Protein AF-A0A7J5ZTC1-F1 (afdb_monomer_lite)

Organism: Ameiurus melas (NCBI:txid219545)

Secondary structure (DSSP, 8-state):
--------PPPPPPPPPPTTEEEEE---SSS--EEEEPPTTEE--S--SSPEEPP-TTTTT-EEEE--BTTB--EEEPPPPTHHHHHHHHHHHHHHHHHHHHHHHHHHHHHHHHHTT--

Radius of gyration: 36.57 Å; chains: 1; bounding box: 102×15×100 Å

InterPro domains:
  IPR001368 TNFR/NGFR cysteine-rich region [PF00020] (38-76)
  IPR001368 TNFR/NGFR cysteine-rich region [SM00208] (38-76)

Sequence (119 aa):
METHGESCRKAREHSTCLRGQYIDKTGTTLMDTVCKDCSEETYSNGSFMLCKPHTNCESLGQITVTQGTPSSDAVCTHKPSHQGLIIGILLPLILLIVILSVLLWKLKKALTCCRNHSY

Foldseek 3Di:
DDPPPPPDDDQDDADFFAKQWAFCDPADSVGHTDIDGDDQQFTDRRYHNDTHGADDQVVVVWDFPAPAGNRGHTDTDHDPDCVVVCCVPVVVVVVVVVVVVVVVVVVVVVVVVVVVVPD

pLDDT: mean 88.35, std 14.12, range [37.84, 98.56]

Structure (mmCIF, N/CA/C/O backbone):
data_AF-A0A7J5ZTC1-F1
#
_entry.id   AF-A0A7J5ZTC1-F1
#
loop_
_atom_site.group_PDB
_atom_site.id
_atom_site.type_symbol
_atom_site.label_atom_id
_atom_site.label_alt_id
_atom_site.label_comp_id
_atom_site.label_asym_id
_atom_site.label_entity_id
_atom_site.label_seq_id
_atom_site.pdbx_PDB_ins_code
_atom_site.Cartn_x
_atom_site.Cartn_y
_atom_site.Cartn_z
_atom_site.occupancy
_atom_site.B_iso_or_equiv
_atom_site.auth_seq_id
_atom_site.auth_comp_id
_atom_site.auth_asym_id
_atom_site.auth_atom_id
_atom_site.pdbx_PDB_model_num
ATOM 1 N N . MET A 1 1 ? 52.746 -7.552 -36.420 1.00 37.84 1 MET A N 1
ATOM 2 C CA . MET A 1 1 ? 52.541 -7.563 -34.959 1.00 37.84 1 MET A CA 1
ATOM 3 C C . MET A 1 1 ? 51.530 -6.471 -34.686 1.00 37.84 1 MET A C 1
ATOM 5 O O . MET A 1 1 ? 51.888 -5.303 -34.726 1.00 37.84 1 MET A O 1
ATOM 9 N N . GLU A 1 2 ? 50.252 -6.838 -34.626 1.00 51.41 2 GLU A N 1
ATOM 10 C CA . GLU A 1 2 ? 49.172 -5.860 -34.499 1.00 51.41 2 GLU A CA 1
ATOM 11 C C . GLU A 1 2 ? 49.119 -5.377 -33.054 1.00 51.41 2 GLU A C 1
ATOM 13 O O . GLU A 1 2 ? 48.892 -6.157 -32.130 1.00 51.41 2 GLU A O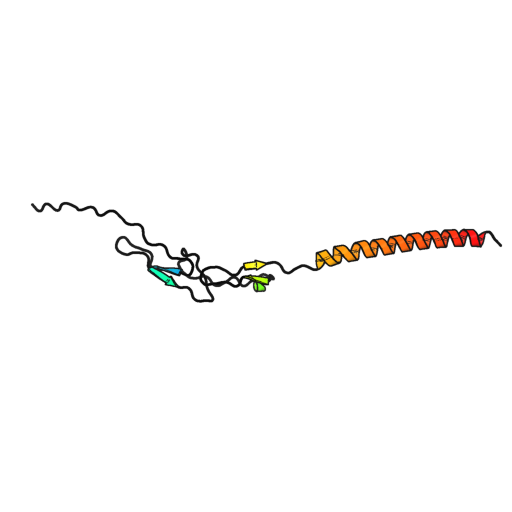 1
ATOM 18 N N . THR A 1 3 ? 49.388 -4.093 -32.845 1.00 58.66 3 THR A N 1
ATOM 19 C CA . THR A 1 3 ? 49.189 -3.435 -31.558 1.00 58.66 3 THR A CA 1
ATOM 20 C C . THR A 1 3 ? 47.695 -3.209 -31.367 1.00 58.66 3 THR A C 1
ATOM 22 O O . THR A 1 3 ? 47.182 -2.123 -31.634 1.00 58.66 3 THR A O 1
ATOM 25 N N . HIS A 1 4 ? 46.978 -4.240 -30.926 1.00 57.59 4 HIS A N 1
ATOM 26 C CA . HIS A 1 4 ? 45.648 -4.062 -30.359 1.00 57.59 4 HIS A CA 1
ATOM 27 C C . HIS A 1 4 ? 45.826 -3.436 -28.974 1.00 57.59 4 HIS A C 1
ATOM 29 O O . HIS A 1 4 ? 45.973 -4.117 -27.963 1.00 57.59 4 HIS A O 1
ATOM 35 N N . GLY A 1 5 ? 45.901 -2.105 -28.948 1.00 59.25 5 GLY A N 1
ATOM 36 C CA . GLY A 1 5 ? 45.728 -1.341 -27.723 1.00 59.25 5 GLY A CA 1
ATOM 37 C C . GLY A 1 5 ? 44.311 -1.586 -27.227 1.00 59.25 5 GLY A C 1
ATOM 38 O O . GLY A 1 5 ? 43.359 -1.033 -27.775 1.00 59.25 5 GLY A O 1
ATOM 39 N N . GLU A 1 6 ? 44.172 -2.460 -26.236 1.00 67.25 6 GLU A N 1
ATOM 40 C CA . GLU A 1 6 ? 42.904 -2.757 -25.585 1.00 67.25 6 GLU A CA 1
ATOM 41 C C . GLU A 1 6 ? 42.368 -1.471 -24.946 1.00 67.25 6 GLU A C 1
ATOM 43 O O . GLU A 1 6 ? 42.772 -1.049 -23.863 1.00 67.25 6 GLU A O 1
ATOM 48 N N . SER A 1 7 ? 41.472 -0.792 -25.661 1.00 72.38 7 SER A N 1
ATOM 49 C CA . SER A 1 7 ? 40.738 0.346 -25.128 1.00 72.38 7 SER A CA 1
ATOM 50 C C . SER A 1 7 ? 39.706 -0.186 -24.134 1.00 72.38 7 SER A C 1
ATOM 52 O O . SER A 1 7 ? 38.587 -0.550 -24.498 1.00 72.38 7 SER A O 1
ATOM 54 N N . CYS A 1 8 ? 40.098 -0.286 -22.864 1.00 77.88 8 CYS A N 1
ATOM 55 C CA . CYS A 1 8 ? 39.192 -0.654 -21.782 1.00 77.88 8 CYS A CA 1
ATOM 56 C C . CYS A 1 8 ? 38.105 0.415 -21.627 1.00 77.88 8 CYS A C 1
ATOM 58 O O . CYS A 1 8 ? 38.367 1.552 -21.226 1.00 77.88 8 CYS A O 1
ATOM 60 N N . ARG A 1 9 ? 36.857 0.045 -21.926 1.00 78.75 9 ARG A N 1
ATOM 61 C CA . ARG A 1 9 ? 35.693 0.912 -21.732 1.00 78.75 9 ARG A CA 1
ATOM 62 C C . ARG A 1 9 ? 35.170 0.747 -20.306 1.00 78.75 9 ARG A C 1
ATOM 64 O O . ARG A 1 9 ? 34.929 -0.370 -19.856 1.00 78.75 9 ARG A O 1
ATOM 71 N N . LYS A 1 10 ? 34.984 1.859 -19.590 1.00 84.88 10 LYS A N 1
ATOM 72 C CA . LYS A 1 10 ? 34.424 1.847 -18.232 1.00 84.88 10 LYS A CA 1
ATOM 73 C C . LYS A 1 10 ? 32.988 1.313 -18.264 1.00 84.88 10 LYS A C 1
ATOM 75 O O . LYS A 1 10 ? 32.180 1.785 -19.064 1.00 84.88 10 LYS A O 1
ATOM 80 N N . ALA A 1 11 ? 32.676 0.366 -17.380 1.00 85.94 11 ALA A N 1
ATOM 81 C CA . ALA A 1 11 ? 31.313 -0.115 -17.194 1.00 85.94 11 ALA A CA 1
ATOM 82 C C . ALA A 1 11 ? 30.401 1.032 -16.727 1.00 85.94 11 ALA A C 1
ATOM 84 O O . ALA A 1 11 ? 30.781 1.826 -15.860 1.00 85.94 11 ALA A O 1
ATOM 85 N N . ARG A 1 12 ? 29.209 1.121 -17.321 1.00 89.06 12 ARG A N 1
ATOM 86 C CA . ARG A 1 12 ? 28.161 2.069 -16.936 1.00 89.06 12 ARG A CA 1
ATOM 87 C C . ARG A 1 12 ? 27.091 1.313 -16.159 1.00 89.06 12 ARG A C 1
ATOM 89 O O . ARG A 1 12 ? 26.757 0.191 -16.523 1.00 89.06 12 ARG A O 1
ATOM 96 N N . GLU A 1 13 ? 26.580 1.934 -15.106 1.00 92.94 13 GLU A N 1
ATOM 97 C CA . GLU A 1 13 ? 25.435 1.406 -14.371 1.00 92.94 13 GLU A CA 1
ATOM 98 C C . GLU A 1 13 ? 24.200 1.359 -15.274 1.00 92.94 13 GLU A C 1
ATOM 100 O O . GLU A 1 13 ? 24.009 2.238 -16.123 1.00 92.94 13 GLU A O 1
ATOM 105 N N . HIS A 1 14 ? 23.390 0.316 -15.102 1.00 94.69 14 HIS A N 1
ATOM 106 C CA . HIS A 1 14 ? 22.116 0.208 -15.796 1.00 94.69 14 HIS A CA 1
ATOM 107 C C . HIS A 1 14 ? 21.105 1.215 -15.252 1.00 94.69 14 HIS A C 1
ATOM 109 O O . HIS A 1 14 ? 21.100 1.550 -14.069 1.00 94.69 14 HIS A O 1
ATOM 115 N N . SER A 1 15 ? 20.218 1.665 -16.126 1.00 94.88 15 SER A N 1
ATOM 116 C CA . SER A 1 15 ? 19.082 2.507 -15.783 1.00 94.88 15 SER A CA 1
ATOM 117 C C . SER A 1 15 ? 18.114 1.755 -14.866 1.00 94.88 15 SER A C 1
ATOM 119 O O . SER A 1 15 ? 17.899 0.546 -14.998 1.00 94.88 15 SER A O 1
ATOM 121 N N . THR A 1 16 ? 17.515 2.488 -13.931 1.00 96.12 16 THR A N 1
ATOM 122 C CA . THR A 1 16 ? 16.480 1.993 -13.020 1.00 96.12 16 THR A CA 1
ATOM 123 C C . THR A 1 16 ? 15.099 2.385 -13.533 1.00 96.12 16 THR A C 1
ATOM 125 O O . THR A 1 16 ? 14.925 3.454 -14.121 1.00 96.12 16 THR A O 1
ATOM 128 N N . CYS A 1 17 ? 14.104 1.521 -13.322 1.00 97.94 17 CYS A N 1
ATOM 129 C CA . CYS A 1 17 ? 12.732 1.839 -13.702 1.00 97.94 17 CYS A CA 1
ATOM 130 C C . CYS A 1 17 ? 12.089 2.778 -12.680 1.00 97.94 17 CYS A C 1
ATOM 132 O O . CYS A 1 17 ? 12.396 2.745 -11.484 1.00 97.94 17 CYS A O 1
ATOM 134 N N . LEU A 1 18 ? 11.177 3.620 -13.159 1.00 98.12 18 LEU A N 1
ATOM 135 C CA . LEU A 1 18 ? 10.438 4.545 -12.309 1.00 98.12 18 LEU A CA 1
ATOM 136 C C . LEU A 1 18 ? 9.298 3.828 -11.580 1.00 98.12 18 LEU A C 1
ATOM 138 O O . LEU A 1 18 ? 8.869 2.735 -11.951 1.00 98.12 18 LEU A O 1
ATOM 142 N N . ARG A 1 19 ? 8.746 4.473 -10.548 1.00 98.19 19 ARG A N 1
ATOM 143 C CA . ARG A 1 19 ? 7.441 4.054 -10.023 1.00 98.19 19 ARG A CA 1
ATOM 144 C C . ARG A 1 19 ? 6.404 4.146 -11.139 1.00 98.19 19 ARG A C 1
ATOM 146 O O . ARG A 1 19 ? 6.440 5.092 -11.919 1.00 98.19 19 ARG A O 1
ATOM 153 N N . GLY A 1 20 ? 5.493 3.184 -11.207 1.00 98.12 20 GLY A N 1
ATOM 154 C CA . GLY A 1 20 ? 4.631 3.035 -12.381 1.00 98.12 20 GLY A CA 1
ATOM 155 C C . GLY A 1 20 ? 5.189 2.083 -13.423 1.00 98.12 20 GLY A C 1
ATOM 156 O O . GLY A 1 20 ? 4.438 1.681 -14.301 1.00 98.12 20 GLY A O 1
ATOM 157 N N . GLN A 1 21 ? 6.462 1.686 -13.317 1.00 98.56 21 GL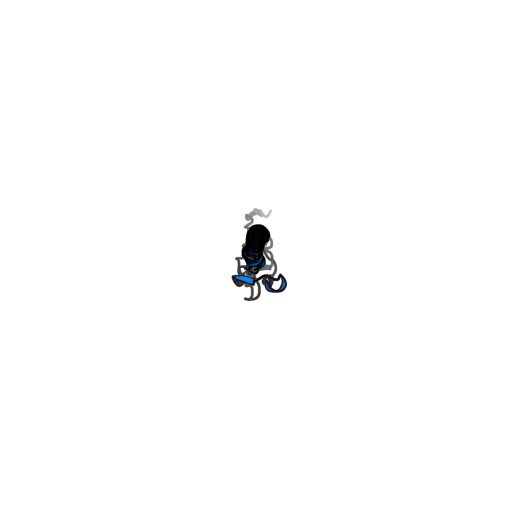N A N 1
ATOM 158 C CA . GLN A 1 21 ? 7.117 0.820 -14.288 1.00 98.56 21 GLN A CA 1
ATOM 159 C C . GLN A 1 21 ? 7.664 -0.456 -13.662 1.00 98.56 21 GLN A C 1
ATOM 161 O O . GLN A 1 21 ? 8.095 -0.481 -12.506 1.00 98.56 21 GLN A O 1
ATOM 166 N N . TYR A 1 22 ? 7.684 -1.523 -14.448 1.00 98.19 22 TYR A N 1
ATOM 167 C CA . TYR A 1 22 ? 8.341 -2.780 -14.118 1.00 98.19 22 TYR A CA 1
ATOM 168 C C . TYR A 1 22 ? 9.490 -3.060 -15.089 1.00 98.19 22 TYR A C 1
ATOM 170 O O . TYR A 1 22 ? 9.535 -2.537 -16.205 1.00 98.19 22 TYR A O 1
ATOM 178 N N . ILE A 1 23 ? 10.425 -3.892 -14.643 1.00 98.25 23 ILE A N 1
ATOM 179 C CA . ILE A 1 23 ? 11.575 -4.344 -15.420 1.00 98.25 23 ILE A CA 1
ATOM 180 C C . ILE A 1 23 ? 11.097 -5.439 -16.378 1.00 98.25 23 ILE A C 1
ATOM 182 O O . ILE A 1 23 ? 10.850 -6.567 -15.961 1.00 98.25 23 ILE A O 1
ATOM 186 N N . ASP A 1 24 ? 10.977 -5.107 -17.662 1.00 97.56 24 ASP A N 1
ATOM 187 C CA . ASP A 1 24 ? 10.632 -6.063 -18.724 1.00 97.56 24 ASP A CA 1
ATOM 188 C C . ASP A 1 24 ? 11.849 -6.898 -19.130 1.00 97.56 24 ASP A C 1
ATOM 190 O O . ASP A 1 24 ? 11.744 -8.095 -19.395 1.00 97.56 24 ASP A O 1
ATOM 194 N N . LYS A 1 25 ? 13.028 -6.262 -19.169 1.00 96.75 25 LYS A N 1
ATOM 195 C CA . LYS A 1 25 ? 14.307 -6.930 -19.429 1.00 96.75 25 LYS A CA 1
ATOM 196 C C . LYS A 1 25 ? 15.392 -6.345 -18.545 1.00 96.75 25 LYS A C 1
ATOM 198 O O . LYS A 1 25 ? 15.593 -5.133 -18.522 1.00 96.75 25 LYS A O 1
ATOM 203 N N . THR A 1 26 ? 16.121 -7.213 -17.857 1.00 95.75 26 THR A N 1
ATOM 204 C CA . THR A 1 26 ? 17.306 -6.824 -17.089 1.00 95.75 26 THR A CA 1
ATOM 205 C C . THR A 1 26 ? 18.431 -6.399 -18.031 1.00 95.75 26 THR A C 1
ATOM 207 O O . THR A 1 26 ? 18.635 -7.023 -19.076 1.00 95.75 26 THR A O 1
ATOM 210 N N . GLY A 1 27 ? 19.169 -5.351 -17.659 1.00 93.31 27 GLY A N 1
ATOM 211 C CA . GLY A 1 27 ? 20.363 -4.941 -18.387 1.00 93.31 27 GLY A CA 1
ATOM 212 C C . GLY A 1 27 ? 21.421 -6.050 -18.449 1.00 93.31 27 GLY A C 1
ATOM 213 O O . GLY A 1 27 ? 21.548 -6.891 -17.558 1.00 93.31 27 GLY A O 1
ATOM 214 N N . THR A 1 28 ? 22.204 -6.049 -19.521 1.00 92.56 28 THR A N 1
ATOM 215 C CA . THR A 1 28 ? 23.335 -6.960 -19.754 1.00 92.56 28 THR A CA 1
ATOM 216 C C . THR A 1 28 ? 24.625 -6.154 -19.911 1.00 92.56 28 THR A C 1
ATOM 218 O O . THR A 1 28 ? 24.620 -4.928 -19.846 1.00 92.56 28 THR A O 1
ATOM 221 N N . THR A 1 29 ? 25.758 -6.806 -20.168 1.00 90.69 29 THR A N 1
ATOM 222 C CA . THR A 1 29 ? 27.019 -6.098 -20.460 1.00 90.69 29 THR A CA 1
ATOM 223 C C . THR A 1 29 ? 26.940 -5.194 -21.698 1.00 90.69 29 THR A C 1
ATOM 225 O O . THR A 1 29 ? 27.755 -4.285 -21.836 1.00 90.69 29 THR A O 1
ATOM 228 N N . LEU A 1 30 ? 25.969 -5.435 -22.590 1.00 90.19 30 LEU A N 1
ATOM 229 C CA . LEU A 1 30 ? 25.815 -4.738 -23.871 1.00 90.19 30 LEU A CA 1
ATOM 230 C C . LEU A 1 30 ? 24.544 -3.884 -23.962 1.00 90.19 30 LEU A C 1
ATOM 232 O O . LEU A 1 30 ? 24.491 -2.973 -24.786 1.00 90.19 30 LEU A O 1
ATOM 236 N N . MET A 1 31 ? 23.520 -4.177 -23.159 1.00 92.88 31 MET A N 1
ATOM 237 C CA . MET A 1 31 ? 22.218 -3.508 -23.227 1.00 92.88 31 MET A CA 1
ATOM 238 C C . MET A 1 31 ? 21.797 -2.978 -21.867 1.00 92.88 31 MET A C 1
ATOM 240 O O . MET A 1 31 ? 22.082 -3.595 -20.845 1.00 92.88 31 MET A O 1
ATOM 244 N N . ASP A 1 32 ? 21.089 -1.856 -21.869 1.00 95.69 32 ASP A N 1
ATOM 245 C CA . ASP A 1 32 ? 20.519 -1.296 -20.652 1.00 95.69 32 ASP A CA 1
ATOM 246 C C . ASP A 1 32 ? 19.218 -2.015 -20.245 1.00 95.69 32 ASP A C 1
ATOM 248 O O . ASP A 1 32 ? 18.646 -2.782 -21.026 1.00 95.69 32 ASP A O 1
ATOM 252 N N . THR A 1 33 ? 18.750 -1.763 -19.026 1.00 97.00 33 THR A N 1
ATOM 253 C CA . THR A 1 33 ? 17.447 -2.223 -18.534 1.00 97.00 33 THR A CA 1
ATOM 254 C C . THR A 1 33 ? 16.317 -1.666 -19.398 1.00 97.00 33 THR A C 1
ATOM 256 O O . THR A 1 33 ? 16.301 -0.485 -19.743 1.00 97.00 33 THR A O 1
ATOM 259 N N . VAL A 1 34 ? 15.332 -2.509 -19.712 1.00 97.62 34 VAL A N 1
ATOM 260 C CA . VAL A 1 34 ? 14.100 -2.101 -20.398 1.00 97.62 34 VAL A CA 1
ATOM 261 C C . VAL A 1 34 ? 12.958 -2.067 -19.393 1.00 97.62 34 VAL A C 1
ATOM 263 O O . VAL A 1 34 ? 12.690 -3.061 -18.716 1.00 97.62 34 VAL A O 1
ATOM 266 N N . CYS A 1 35 ? 12.269 -0.930 -19.341 1.00 98.31 35 CYS A N 1
ATOM 267 C CA . CYS A 1 35 ? 11.139 -0.684 -18.455 1.00 98.31 35 CYS A CA 1
ATOM 268 C C . CYS A 1 35 ? 9.833 -0.610 -19.251 1.00 98.31 35 CYS A C 1
ATOM 270 O O . CYS A 1 35 ? 9.819 -0.123 -20.384 1.00 98.31 35 CYS A O 1
ATOM 272 N N . LYS A 1 36 ? 8.736 -1.066 -18.648 1.00 98.25 36 LYS A N 1
ATOM 273 C CA . LYS A 1 36 ? 7.377 -0.938 -19.189 1.00 98.25 36 LYS A CA 1
ATOM 274 C C . LYS A 1 36 ? 6.424 -0.422 -18.126 1.00 98.25 36 LYS A C 1
ATOM 276 O O . LYS A 1 36 ? 6.613 -0.716 -16.950 1.00 98.25 36 LYS A O 1
ATOM 281 N N . ASP A 1 37 ? 5.402 0.310 -18.549 1.00 98.44 37 ASP A N 1
ATOM 282 C CA . ASP A 1 37 ? 4.397 0.872 -17.650 1.00 98.44 37 ASP A CA 1
ATOM 283 C C . ASP A 1 37 ? 3.414 -0.195 -17.144 1.00 98.44 37 ASP A C 1
ATOM 285 O O . ASP A 1 37 ? 3.106 -1.178 -17.827 1.00 98.44 37 ASP A O 1
ATOM 289 N N . CYS A 1 38 ? 2.923 0.011 -15.927 1.00 98.19 38 CYS A N 1
ATOM 290 C CA . CYS A 1 38 ? 1.852 -0.762 -15.319 1.00 98.19 38 CYS A CA 1
ATOM 291 C C . CYS A 1 38 ? 0.481 -0.273 -15.790 1.00 98.19 38 CYS A C 1
ATOM 293 O O . CYS A 1 38 ? 0.270 0.919 -15.997 1.00 98.19 38 CYS A O 1
ATOM 295 N N . SER A 1 39 ? -0.471 -1.198 -15.911 1.00 97.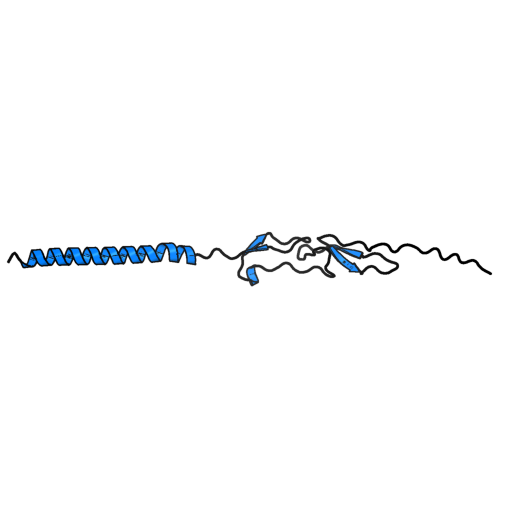25 39 SER A N 1
ATOM 296 C CA . SER A 1 39 ? -1.884 -0.857 -16.098 1.00 97.25 39 SER A CA 1
ATOM 297 C C . SER A 1 39 ? -2.493 -0.294 -14.814 1.00 97.25 39 SER A C 1
ATOM 299 O O . SER A 1 39 ? -2.007 -0.613 -13.731 1.00 97.25 39 SER A O 1
ATOM 301 N N . GLU A 1 40 ? -3.610 0.428 -14.931 1.00 95.06 40 GLU A N 1
ATOM 302 C CA . GLU A 1 40 ? -4.335 1.064 -13.814 1.00 95.06 40 GLU A CA 1
ATOM 303 C C . GLU A 1 40 ? -4.630 0.128 -12.626 1.00 95.06 40 GLU A C 1
ATOM 305 O O . GLU A 1 40 ? -4.524 0.536 -11.472 1.00 95.06 40 GLU A O 1
ATOM 310 N N . GLU A 1 41 ? -4.910 -1.152 -12.885 1.00 95.12 41 GLU A N 1
ATOM 311 C CA . GLU A 1 41 ? -5.250 -2.157 -11.859 1.00 95.12 41 GLU A CA 1
ATOM 312 C C . GLU A 1 41 ? -4.038 -2.745 -11.115 1.00 95.12 41 GLU A C 1
ATOM 314 O O . GLU A 1 41 ? -4.167 -3.626 -10.259 1.00 95.12 41 GLU A O 1
ATOM 319 N N . THR A 1 42 ? -2.834 -2.301 -11.464 1.00 98.12 42 THR A N 1
ATOM 320 C CA . THR A 1 42 ? -1.582 -2.855 -10.950 1.00 98.12 42 THR A CA 1
ATOM 321 C C . THR A 1 42 ? -0.600 -1.751 -10.608 1.00 98.12 42 THR A C 1
ATOM 323 O O . THR A 1 42 ? -0.702 -0.660 -11.149 1.00 98.12 42 THR A O 1
ATOM 326 N N . TYR A 1 43 ? 0.397 -2.033 -9.776 1.00 98.31 43 TYR A N 1
ATOM 327 C CA . TYR A 1 43 ? 1.433 -1.069 -9.437 1.00 98.31 43 TYR A CA 1
ATOM 328 C C . TYR A 1 43 ? 2.838 -1.664 -9.422 1.00 98.31 43 TYR A C 1
ATOM 330 O O . TYR A 1 43 ? 3.045 -2.874 -9.278 1.00 98.31 43 TYR A O 1
ATOM 338 N N . SER A 1 44 ? 3.828 -0.783 -9.526 1.00 98.44 44 SER A N 1
ATOM 339 C CA . SER A 1 44 ? 5.230 -1.109 -9.286 1.00 98.44 44 SER A CA 1
ATOM 340 C C . SER A 1 44 ? 5.973 0.068 -8.669 1.00 98.44 44 SER A C 1
ATOM 342 O O . SER A 1 44 ? 5.762 1.230 -9.021 1.00 98.44 44 SER A O 1
ATOM 344 N N . ASN A 1 45 ? 6.896 -0.241 -7.761 1.00 97.62 45 ASN A N 1
ATOM 345 C CA . ASN A 1 45 ? 7.804 0.733 -7.162 1.00 97.62 45 ASN A CA 1
ATOM 346 C C . ASN A 1 45 ? 9.051 1.017 -8.031 1.00 97.62 45 ASN A C 1
ATOM 348 O O . ASN A 1 45 ? 9.944 1.724 -7.565 1.00 97.62 45 ASN A O 1
ATOM 352 N N . GLY A 1 46 ? 9.132 0.449 -9.239 1.00 96.44 46 GLY A N 1
ATOM 353 C CA . GLY A 1 46 ? 10.289 0.551 -10.137 1.00 96.44 46 GLY A CA 1
ATOM 354 C C . GLY A 1 46 ? 11.330 -0.561 -9.975 1.00 96.44 46 GLY A C 1
ATOM 355 O O . GLY A 1 46 ? 12.248 -0.662 -10.782 1.00 96.44 46 GLY A O 1
ATOM 356 N N . SER A 1 47 ? 11.193 -1.431 -8.968 1.00 96.38 47 SER A N 1
ATOM 357 C CA . SER A 1 47 ? 12.116 -2.554 -8.746 1.00 96.38 47 SER A CA 1
ATOM 358 C C . SER A 1 47 ? 11.500 -3.923 -9.040 1.00 96.38 47 SER A C 1
ATOM 360 O O . SER A 1 47 ? 12.159 -4.943 -8.845 1.00 96.38 47 SER A O 1
ATOM 362 N N . PHE A 1 48 ? 10.229 -3.984 -9.440 1.00 97.19 48 PHE A N 1
ATOM 363 C CA . PHE A 1 48 ? 9.557 -5.252 -9.716 1.00 97.19 48 PHE A CA 1
ATOM 364 C C . PHE A 1 48 ? 9.799 -5.712 -11.155 1.00 97.19 48 PHE A C 1
ATOM 366 O O . PHE A 1 48 ? 9.856 -4.900 -12.070 1.00 97.19 48 PHE A O 1
ATOM 373 N N . MET A 1 49 ? 9.880 -7.030 -11.353 1.00 97.12 49 MET A N 1
ATOM 374 C CA . MET A 1 49 ? 9.928 -7.665 -12.683 1.00 97.12 49 MET A CA 1
ATOM 375 C C . MET A 1 49 ? 8.537 -7.799 -13.324 1.00 97.12 49 MET A C 1
ATOM 377 O O . MET A 1 49 ? 8.411 -8.178 -14.480 1.00 97.12 49 MET A O 1
ATOM 381 N N . LEU A 1 50 ? 7.481 -7.528 -12.557 1.00 97.44 50 LEU A N 1
ATOM 382 C CA . LEU A 1 50 ? 6.096 -7.516 -13.008 1.00 97.44 50 LEU A CA 1
ATOM 383 C C . LEU A 1 50 ? 5.301 -6.567 -12.110 1.00 97.44 50 LEU A C 1
ATOM 385 O O . LEU A 1 50 ? 5.568 -6.485 -10.907 1.00 97.44 50 LEU A O 1
ATOM 389 N N . CYS A 1 51 ? 4.306 -5.888 -12.671 1.00 98.12 51 CYS A N 1
ATOM 390 C CA . CYS A 1 51 ? 3.354 -5.126 -11.874 1.00 98.12 51 CYS A CA 1
ATOM 391 C C . CYS A 1 51 ? 2.550 -6.055 -10.961 1.00 98.12 51 CYS A C 1
ATOM 393 O O . CYS A 1 51 ? 2.148 -7.153 -11.354 1.00 98.12 51 CYS A O 1
ATOM 395 N N . LYS A 1 52 ? 2.320 -5.612 -9.729 1.00 98.06 52 LYS A N 1
ATOM 396 C CA . LYS A 1 52 ? 1.523 -6.340 -8.742 1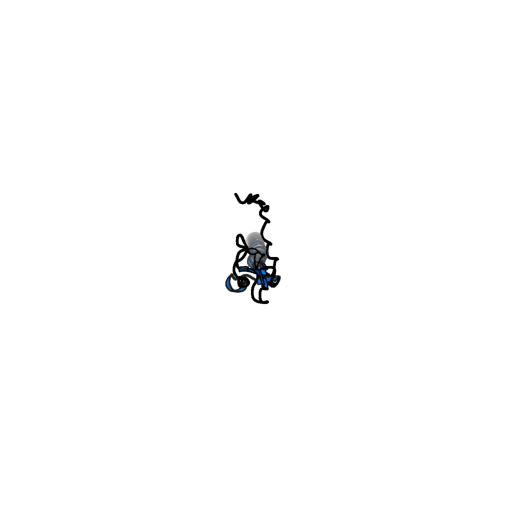.00 98.06 52 LYS A CA 1
ATOM 397 C C . LYS A 1 52 ? 0.092 -5.820 -8.750 1.00 98.06 52 LYS A C 1
ATOM 399 O O . LYS A 1 52 ? -0.082 -4.620 -8.927 1.00 98.06 52 LYS A O 1
ATOM 404 N N . PRO A 1 53 ? -0.922 -6.671 -8.545 1.00 98.00 53 PRO A N 1
ATOM 405 C CA . PRO A 1 53 ? -2.282 -6.184 -8.353 1.00 98.00 53 PRO A CA 1
ATOM 406 C C . PRO A 1 53 ? -2.367 -5.332 -7.084 1.00 98.00 53 PRO A C 1
ATOM 408 O O . PRO A 1 53 ? -1.624 -5.569 -6.125 1.00 98.00 53 PRO A O 1
ATOM 411 N N . HIS A 1 54 ? -3.288 -4.371 -7.078 1.00 98.12 54 HIS A N 1
ATOM 412 C CA . HIS A 1 54 ? -3.591 -3.600 -5.873 1.00 98.12 54 HIS A CA 1
ATOM 413 C C . HIS A 1 54 ? -4.147 -4.484 -4.759 1.00 98.12 54 HIS A C 1
ATOM 415 O O . HIS A 1 54 ? -4.871 -5.457 -4.992 1.00 98.12 54 HIS A O 1
ATOM 421 N N . THR A 1 55 ? -3.844 -4.107 -3.525 1.00 97.25 55 THR A N 1
ATOM 422 C CA . THR A 1 55 ? -4.371 -4.738 -2.324 1.00 97.25 55 THR A CA 1
ATOM 423 C C . THR A 1 55 ? -5.887 -4.557 -2.258 1.00 97.25 55 THR A C 1
ATOM 425 O O . THR A 1 55 ? -6.411 -3.443 -2.238 1.00 97.25 55 THR A O 1
ATOM 428 N N . ASN A 1 56 ? -6.610 -5.674 -2.158 1.00 96.50 56 ASN A N 1
ATOM 429 C CA . ASN A 1 56 ? -8.049 -5.662 -1.933 1.00 96.50 56 ASN A CA 1
ATOM 430 C C . ASN A 1 56 ? -8.347 -5.496 -0.431 1.00 96.50 56 ASN A C 1
ATOM 432 O O . ASN A 1 56 ? -8.392 -6.476 0.318 1.00 96.50 56 ASN A O 1
ATOM 436 N N . CYS A 1 57 ? -8.582 -4.257 0.008 1.00 96.69 57 CYS A N 1
ATOM 437 C CA . CYS A 1 57 ? -8.862 -3.951 1.413 1.00 96.69 57 CYS A CA 1
ATOM 438 C C . CYS A 1 57 ? -10.128 -4.641 1.953 1.00 96.69 57 CYS A C 1
ATOM 440 O O . CYS A 1 57 ? -10.181 -4.984 3.135 1.00 96.69 57 CYS A O 1
ATOM 442 N N . GLU A 1 58 ? -11.136 -4.883 1.111 1.00 94.25 58 GLU A N 1
ATOM 443 C CA . GLU A 1 58 ? -12.377 -5.544 1.528 1.00 94.25 58 GLU A CA 1
ATOM 444 C C . GLU A 1 58 ? -12.127 -7.001 1.928 1.00 94.25 58 GLU A C 1
ATOM 446 O O . GLU A 1 58 ? -12.633 -7.452 2.957 1.00 94.25 58 GLU A O 1
ATOM 451 N N . SER A 1 59 ? -11.265 -7.700 1.182 1.00 95.50 59 SER A N 1
ATOM 452 C CA . SER A 1 59 ? -10.853 -9.074 1.504 1.00 95.50 59 SER A CA 1
ATOM 453 C C . SER A 1 59 ? -10.144 -9.189 2.861 1.00 95.50 59 SER A C 1
ATOM 455 O O . SER A 1 59 ? -10.187 -10.240 3.498 1.00 95.50 59 SER A O 1
ATOM 457 N N . LEU A 1 60 ? -9.554 -8.088 3.342 1.00 94.50 60 LEU A N 1
ATOM 458 C CA . LEU A 1 60 ? -8.909 -7.972 4.653 1.00 94.50 60 LEU A CA 1
ATOM 459 C C . LEU A 1 60 ? -9.876 -7.502 5.755 1.00 94.50 60 LEU A C 1
ATOM 461 O O . LEU A 1 60 ? -9.462 -7.248 6.886 1.00 94.50 60 LEU A O 1
ATOM 465 N N . GLY A 1 61 ? -11.162 -7.326 5.441 1.00 92.44 61 GLY A N 1
ATOM 466 C CA . GLY A 1 61 ? -12.154 -6.766 6.359 1.00 92.44 61 GLY A CA 1
ATOM 467 C C . GLY A 1 61 ? -11.970 -5.268 6.637 1.00 92.44 61 GLY A C 1
ATOM 468 O O . GLY A 1 61 ? -12.684 -4.711 7.478 1.00 92.44 61 GLY A O 1
ATOM 469 N N . GLN A 1 62 ? -11.071 -4.604 5.917 1.00 95.62 62 GLN A N 1
ATOM 470 C CA . GLN A 1 62 ? -10.718 -3.194 6.046 1.00 95.62 62 GLN A CA 1
ATOM 471 C C . GLN A 1 62 ? -11.519 -2.326 5.059 1.00 95.62 62 GLN A C 1
ATOM 473 O O . GLN A 1 62 ? -12.364 -2.824 4.313 1.00 95.62 62 GLN A O 1
ATOM 478 N N . ILE A 1 63 ? -11.306 -1.010 5.103 1.00 95.25 63 ILE A N 1
ATOM 479 C CA . ILE A 1 63 ? -11.817 -0.058 4.106 1.00 95.25 63 ILE A CA 1
ATOM 480 C C . ILE A 1 63 ? -10.648 0.600 3.381 1.00 95.25 63 ILE A C 1
ATOM 482 O O . ILE A 1 63 ? -9.607 0.871 3.986 1.00 95.25 63 ILE A O 1
ATOM 486 N N . THR A 1 64 ? -10.827 0.860 2.090 1.00 96.88 64 THR A N 1
ATOM 487 C CA . THR A 1 64 ? -9.852 1.588 1.278 1.00 96.88 64 THR A CA 1
ATOM 488 C C . THR A 1 64 ? -9.910 3.073 1.623 1.00 96.88 64 THR A C 1
ATOM 490 O O . THR A 1 64 ? -10.967 3.692 1.519 1.00 96.88 64 THR A O 1
ATOM 493 N N . VAL A 1 65 ? -8.779 3.640 2.037 1.00 96.00 65 VAL A N 1
ATOM 494 C CA . VAL A 1 65 ? -8.623 5.081 2.309 1.00 96.00 65 VAL A CA 1
ATOM 495 C C . VAL A 1 65 ? -8.125 5.804 1.069 1.00 96.00 65 VAL A C 1
ATOM 497 O O . VAL A 1 65 ? -8.644 6.855 0.708 1.00 96.00 65 VAL A O 1
ATOM 500 N N . THR A 1 66 ? -7.131 5.209 0.412 1.00 96.62 66 THR A N 1
ATOM 501 C CA . THR A 1 66 ? -6.516 5.742 -0.801 1.00 96.62 66 THR A CA 1
ATOM 502 C C . THR A 1 66 ? -6.551 4.661 -1.863 1.00 96.62 66 THR A C 1
ATOM 504 O O . THR A 1 66 ? -6.114 3.535 -1.612 1.00 96.62 66 THR A O 1
ATOM 507 N N . GLN A 1 67 ? -7.078 4.999 -3.036 1.00 96.88 67 GLN A N 1
ATOM 508 C CA . GLN A 1 67 ? -7.071 4.104 -4.187 1.00 96.88 67 GLN A CA 1
ATOM 509 C C . GLN A 1 67 ? -5.631 3.859 -4.655 1.00 96.88 67 GLN A C 1
ATOM 511 O O . GLN A 1 67 ? -4.791 4.759 -4.599 1.00 96.88 67 GLN A O 1
ATOM 516 N N . GLY A 1 68 ? -5.352 2.638 -5.109 1.00 97.00 68 GLY A N 1
ATOM 517 C CA . GLY A 1 68 ? -4.083 2.323 -5.752 1.00 97.00 68 GLY A CA 1
ATOM 518 C C . GLY A 1 68 ? -3.916 3.070 -7.079 1.00 97.00 68 GLY A C 1
ATOM 519 O O . GLY A 1 68 ? -4.892 3.423 -7.736 1.00 97.00 68 GLY A O 1
ATOM 520 N N . THR A 1 69 ? -2.668 3.315 -7.465 1.00 97.81 69 THR A N 1
ATOM 521 C CA . THR A 1 69 ? -2.271 3.910 -8.752 1.00 97.81 69 THR A CA 1
ATOM 522 C C . THR A 1 69 ? -1.155 3.066 -9.366 1.00 97.81 69 THR A C 1
ATOM 524 O O . THR A 1 69 ? -0.473 2.363 -8.622 1.00 97.81 69 THR A O 1
ATOM 527 N N . PRO A 1 70 ? -0.827 3.192 -10.661 1.00 98.06 70 PRO A N 1
ATOM 528 C CA . PRO A 1 70 ? 0.330 2.496 -11.238 1.00 98.06 70 PRO A CA 1
ATOM 529 C C . PRO A 1 70 ? 1.634 2.628 -10.424 1.00 98.06 70 PRO A C 1
ATOM 531 O O . PRO A 1 70 ? 2.485 1.737 -10.413 1.00 98.06 70 PRO A O 1
ATOM 534 N N . SER A 1 71 ? 1.787 3.725 -9.680 1.00 97.81 71 SER A N 1
ATOM 535 C CA . SER A 1 71 ? 2.969 4.028 -8.870 1.00 97.81 71 SER A CA 1
ATOM 536 C C . SER A 1 71 ? 2.911 3.579 -7.402 1.00 97.81 71 SER A C 1
ATOM 538 O O . SER A 1 71 ? 3.948 3.586 -6.728 1.00 97.81 71 SER A O 1
ATOM 540 N N . SER A 1 72 ? 1.736 3.202 -6.887 1.00 97.38 72 SER A N 1
ATOM 541 C CA . SER A 1 72 ? 1.513 2.936 -5.461 1.00 97.38 72 SER A CA 1
ATOM 542 C C . SER A 1 72 ? 0.346 1.984 -5.209 1.00 97.38 72 SER A C 1
ATOM 544 O O . SER A 1 72 ? -0.701 2.106 -5.833 1.00 97.38 72 SER A O 1
ATOM 546 N N . ASP A 1 73 ? 0.486 1.114 -4.214 1.00 98.06 73 ASP A N 1
ATOM 547 C CA . ASP A 1 73 ? -0.612 0.252 -3.775 1.00 98.06 73 ASP A CA 1
ATOM 548 C C . ASP A 1 73 ? -1.780 1.046 -3.158 1.00 98.06 73 ASP A C 1
ATOM 550 O O . ASP A 1 73 ? -1.623 2.199 -2.737 1.00 98.06 73 ASP A O 1
ATOM 554 N N . ALA A 1 74 ? -2.938 0.399 -3.050 1.00 97.62 74 ALA A N 1
ATOM 555 C CA . ALA A 1 74 ? -4.060 0.865 -2.253 1.00 97.62 74 ALA A CA 1
ATOM 556 C C . ALA A 1 74 ? -3.712 0.873 -0.754 1.00 97.62 74 ALA A C 1
ATOM 558 O O . ALA A 1 74 ? -3.038 -0.020 -0.236 1.00 97.62 74 ALA A O 1
ATOM 559 N N . VAL A 1 75 ? -4.212 1.879 -0.034 1.00 97.19 75 VAL A N 1
ATOM 560 C CA . VAL A 1 75 ? -4.002 2.020 1.415 1.00 97.19 75 VAL A CA 1
ATOM 561 C C . VAL A 1 75 ? -5.270 1.625 2.157 1.00 97.19 75 VAL A C 1
ATOM 563 O O . VAL A 1 75 ? -6.336 2.205 1.935 1.00 97.19 75 VAL A O 1
ATOM 566 N N . CYS A 1 76 ? -5.141 0.670 3.077 1.00 97.12 76 CYS A N 1
ATOM 567 C CA . CYS A 1 76 ? -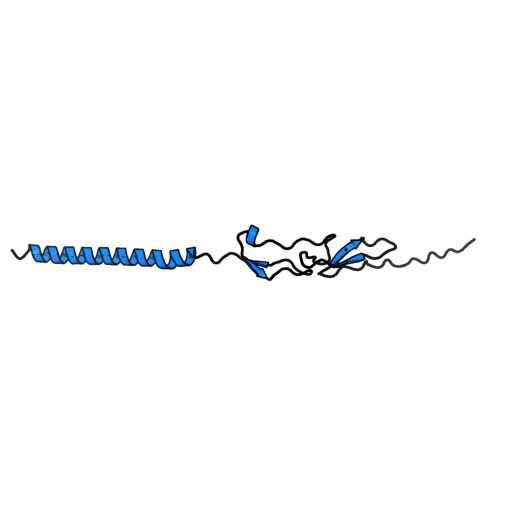6.250 0.126 3.853 1.00 97.12 76 CYS A CA 1
ATOM 568 C C . CYS A 1 76 ? -6.248 0.636 5.300 1.00 97.12 76 CYS A C 1
ATOM 570 O O . CYS A 1 76 ? -5.194 0.849 5.900 1.00 97.12 76 CYS A O 1
ATOM 572 N N . THR A 1 77 ? -7.435 0.784 5.891 1.00 95.25 77 THR A N 1
ATOM 573 C CA . THR A 1 77 ? -7.598 1.072 7.323 1.00 95.25 77 THR A CA 1
ATOM 574 C C . THR A 1 77 ? -8.678 0.209 7.961 1.00 95.25 77 THR A C 1
ATOM 576 O O . THR A 1 77 ? -9.579 -0.308 7.298 1.00 95.25 77 THR A O 1
ATOM 579 N N . HIS A 1 78 ? -8.601 0.051 9.279 1.00 92.19 78 HIS A N 1
ATOM 580 C CA . HIS A 1 78 ? -9.610 -0.676 10.037 1.00 92.19 78 HIS A CA 1
ATOM 581 C C . HIS A 1 78 ? -10.940 0.077 10.030 1.00 92.19 78 HIS A C 1
ATOM 583 O O . HIS A 1 78 ? -10.987 1.300 10.171 1.00 92.19 78 HIS A O 1
ATOM 589 N N . LYS A 1 79 ? -12.040 -0.674 9.915 1.00 86.38 79 LYS A N 1
ATOM 590 C CA . LYS A 1 79 ? -13.382 -0.118 10.099 1.00 86.38 79 LYS A CA 1
ATOM 591 C C . LYS A 1 79 ? -13.488 0.492 11.502 1.00 86.38 79 LYS A C 1
ATOM 593 O O . LYS A 1 79 ? -13.019 -0.136 12.458 1.00 86.38 79 LYS A O 1
ATOM 598 N N . PRO A 1 80 ? -14.114 1.672 11.653 1.00 79.06 80 PRO A N 1
ATOM 599 C CA . PRO A 1 80 ? -14.384 2.217 12.973 1.00 79.06 80 PRO A CA 1
ATOM 600 C C . PRO A 1 80 ? -15.214 1.199 13.760 1.00 79.06 80 PRO A C 1
ATOM 602 O O . PRO A 1 80 ? -16.296 0.788 13.339 1.00 79.06 80 PRO A O 1
ATOM 605 N N . SER A 1 81 ? -14.677 0.740 14.889 1.00 77.06 81 SER A N 1
ATOM 606 C CA . SER A 1 81 ? -15.376 -0.217 15.738 1.00 77.06 81 SER A CA 1
ATOM 607 C C . SER A 1 81 ? -16.285 0.536 16.706 1.00 77.06 81 SER A C 1
ATOM 609 O O . SER A 1 81 ? -15.840 1.300 17.561 1.00 77.06 81 SER A O 1
ATOM 611 N N . HIS A 1 82 ? -17.592 0.293 16.610 1.00 75.12 82 HIS A N 1
ATOM 612 C CA . HIS A 1 82 ? -18.567 0.846 17.558 1.00 75.12 82 HIS A CA 1
ATOM 613 C C . HIS A 1 82 ? -18.439 0.240 18.964 1.00 75.12 82 HIS A C 1
ATOM 615 O O . HIS A 1 82 ? -19.046 0.740 19.905 1.00 75.12 82 HIS A O 1
ATOM 621 N N . GLN A 1 83 ? -17.631 -0.812 19.125 1.00 71.81 83 GLN A N 1
ATOM 622 C CA . GLN A 1 83 ? -17.399 -1.491 20.400 1.00 71.81 83 GLN A CA 1
ATOM 623 C C . GLN A 1 83 ? -16.887 -0.520 21.475 1.00 71.81 83 GLN A C 1
ATOM 625 O O . GLN A 1 83 ? -17.382 -0.547 22.597 1.00 71.81 83 GLN A O 1
ATOM 630 N N . GLY A 1 84 ? -15.980 0.401 21.124 1.00 73.75 84 GLY A N 1
ATOM 631 C CA . GLY A 1 84 ? -15.483 1.414 22.063 1.00 73.75 84 GLY A CA 1
ATOM 632 C C . GLY A 1 84 ? -16.566 2.395 22.531 1.00 73.75 84 GLY A C 1
ATOM 633 O O . GLY A 1 84 ? -16.631 2.725 23.712 1.00 73.75 84 GLY A O 1
ATOM 634 N N . LEU A 1 85 ? -17.466 2.801 21.629 1.00 77.81 85 LEU A N 1
ATOM 635 C CA . LEU A 1 85 ? -18.612 3.663 21.951 1.00 77.81 85 LEU A CA 1
ATOM 636 C C . LEU A 1 85 ? -19.643 2.944 22.827 1.00 77.81 85 LEU A C 1
ATOM 638 O O . LEU A 1 85 ? -20.142 3.518 23.792 1.00 77.81 85 LEU A O 1
ATOM 642 N N . ILE A 1 86 ? -19.942 1.682 22.513 1.00 80.44 86 ILE A N 1
ATOM 643 C CA . ILE A 1 86 ? -20.895 0.872 23.278 1.00 80.44 86 ILE A CA 1
ATOM 644 C C . ILE A 1 86 ? -20.366 0.657 24.697 1.00 80.44 86 ILE A C 1
ATOM 646 O O . ILE A 1 86 ? -21.071 0.946 25.656 1.00 80.44 86 ILE A O 1
ATOM 650 N N . ILE A 1 87 ? -19.112 0.233 24.856 1.00 84.19 87 ILE A N 1
ATOM 651 C CA . ILE A 1 87 ? -18.486 0.034 26.173 1.00 84.19 87 ILE A CA 1
ATOM 652 C C . ILE A 1 87 ? -18.444 1.356 26.958 1.00 84.19 87 ILE A C 1
ATOM 654 O O . ILE A 1 87 ? -18.791 1.376 28.138 1.00 84.19 87 ILE A O 1
ATOM 658 N N . GLY A 1 88 ? -18.093 2.464 26.299 1.00 83.94 88 GLY A N 1
ATOM 659 C CA . GLY A 1 88 ? -17.981 3.783 26.926 1.00 83.94 88 GLY A CA 1
ATOM 660 C C . GLY A 1 88 ? -19.300 4.404 27.397 1.00 83.94 88 GLY A C 1
ATOM 661 O O . GLY A 1 88 ? -19.269 5.240 28.292 1.00 83.94 88 GLY A O 1
ATOM 662 N N . ILE A 1 89 ? -20.451 4.007 26.843 1.00 88.75 89 ILE A N 1
ATOM 663 C CA . ILE A 1 89 ? -21.770 4.563 27.207 1.00 88.75 89 ILE A CA 1
ATOM 664 C C . ILE A 1 89 ? -22.592 3.560 28.023 1.00 88.75 89 ILE A C 1
ATOM 666 O O . ILE A 1 89 ? -23.198 3.921 29.033 1.00 88.75 89 ILE A O 1
ATOM 670 N N . LEU A 1 90 ? -22.609 2.291 27.610 1.00 90.44 90 LEU A N 1
ATOM 671 C CA . LEU A 1 90 ? -23.481 1.272 28.189 1.00 90.44 90 LEU A CA 1
ATOM 672 C C . LEU A 1 90 ? -23.037 0.885 29.610 1.00 90.44 90 LEU A C 1
ATOM 674 O O . LEU A 1 90 ? -23.877 0.777 30.500 1.00 90.44 90 LEU A O 1
ATOM 678 N N . LEU A 1 91 ? -21.728 0.738 29.854 1.00 90.12 91 LEU A N 1
ATOM 679 C CA . LEU A 1 91 ? -21.196 0.401 31.183 1.00 90.12 91 LEU A CA 1
ATOM 680 C C . LEU A 1 91 ? -21.467 1.478 32.250 1.00 90.12 91 LEU A C 1
ATOM 682 O O . LEU A 1 91 ? -21.997 1.121 33.306 1.00 90.12 91 LEU A O 1
ATOM 686 N N . PRO A 1 92 ? -21.160 2.774 32.031 1.00 93.12 92 PRO A N 1
ATOM 687 C CA . PRO A 1 92 ? -21.456 3.795 33.034 1.00 93.12 92 PRO A CA 1
ATOM 688 C C . PRO A 1 92 ? -22.960 3.996 33.234 1.00 93.12 92 PRO A C 1
ATOM 690 O O . PRO A 1 92 ? -23.387 4.231 34.363 1.00 93.12 92 PRO A O 1
ATOM 693 N N . LEU A 1 93 ? -23.779 3.845 32.186 1.00 94.25 93 LEU A N 1
ATOM 694 C CA . LEU A 1 93 ? -25.235 3.936 32.312 1.00 94.25 93 LEU A CA 1
ATOM 695 C C . LEU A 1 93 ? -25.799 2.818 33.200 1.00 94.25 93 LEU A C 1
ATOM 697 O O . LEU A 1 93 ? -26.591 3.092 34.102 1.00 94.25 93 LEU A O 1
ATOM 701 N N . ILE A 1 94 ? -25.360 1.571 32.997 1.00 94.81 94 ILE A N 1
ATOM 702 C CA . ILE A 1 94 ? -25.761 0.436 33.842 1.00 94.81 94 ILE A CA 1
ATOM 703 C C . ILE A 1 94 ? -25.319 0.671 35.293 1.00 94.81 94 ILE A C 1
ATOM 705 O O . ILE A 1 94 ? -26.114 0.472 36.213 1.00 94.81 94 ILE A O 1
ATOM 709 N N . LEU A 1 95 ? -24.092 1.154 35.513 1.00 95.31 95 LEU A N 1
ATOM 710 C CA . LEU A 1 95 ? -23.586 1.456 36.854 1.00 95.31 95 LEU A CA 1
ATOM 711 C C . LEU A 1 95 ? -24.425 2.540 37.554 1.00 95.31 95 LEU A C 1
ATOM 713 O O . LEU A 1 95 ? -24.786 2.377 38.720 1.00 95.31 95 LEU A O 1
ATOM 717 N N . LEU A 1 96 ? -24.796 3.608 36.841 1.00 95.94 96 LEU A N 1
ATOM 718 C CA . LEU A 1 96 ? -25.667 4.669 37.357 1.00 95.94 96 LEU A CA 1
ATOM 719 C C . LEU A 1 96 ? -27.054 4.143 37.742 1.00 95.94 96 LEU A C 1
ATOM 721 O O . LEU A 1 96 ? -27.558 4.486 38.812 1.00 95.94 96 LEU A O 1
ATOM 725 N N . ILE A 1 97 ? -27.655 3.282 36.914 1.00 96.31 97 ILE A N 1
ATOM 726 C CA . ILE A 1 97 ? -28.955 2.659 37.207 1.00 96.31 97 ILE A CA 1
ATOM 727 C C . ILE A 1 97 ? -28.863 1.791 38.467 1.00 96.31 97 ILE A C 1
ATOM 729 O O . ILE A 1 97 ? -29.734 1.881 39.336 1.00 96.31 97 ILE A O 1
ATOM 733 N N . VAL A 1 98 ? -27.801 0.992 38.610 1.00 96.38 98 VAL A N 1
ATOM 734 C CA . VAL A 1 98 ? -27.579 0.162 39.804 1.00 96.38 98 VAL A CA 1
ATOM 735 C C . VAL A 1 98 ? -27.429 1.040 41.047 1.00 96.38 98 VAL A C 1
ATOM 737 O O . VAL A 1 98 ? -28.125 0.804 42.035 1.00 96.38 98 VAL A O 1
ATOM 740 N N . ILE A 1 99 ? -26.610 2.093 40.997 1.00 96.31 99 ILE A N 1
ATOM 741 C CA . ILE A 1 99 ? -26.437 3.033 42.116 1.00 96.31 99 ILE A CA 1
ATOM 742 C C . ILE A 1 99 ? -27.777 3.672 42.496 1.00 96.31 99 ILE A C 1
ATOM 744 O O . ILE A 1 99 ? -28.152 3.656 43.670 1.00 96.31 99 ILE A O 1
ATOM 748 N N . LEU A 1 100 ? -28.535 4.178 41.519 1.00 96.19 100 LEU A N 1
ATOM 749 C CA . LEU A 1 100 ? -29.835 4.798 41.765 1.00 96.19 100 LEU A CA 1
ATOM 750 C C . LEU A 1 100 ? -30.829 3.796 42.365 1.00 96.19 100 LEU A C 1
ATOM 752 O O . LEU A 1 100 ? -31.531 4.126 43.319 1.00 96.19 100 LEU A O 1
ATOM 756 N N . SER A 1 101 ? -30.852 2.557 41.869 1.00 94.88 101 SER A N 1
ATOM 757 C CA . SER A 1 101 ? -31.709 1.492 42.401 1.00 94.88 101 SER A CA 1
ATOM 758 C C . SER A 1 101 ? -31.381 1.165 43.863 1.00 94.88 101 SER A C 1
ATOM 760 O O . SER A 1 101 ? -32.292 1.033 44.682 1.00 94.88 101 SER A O 1
ATOM 762 N N . VAL A 1 102 ? -30.093 1.130 44.226 1.00 95.44 102 VAL A N 1
ATOM 763 C CA . VAL A 1 102 ? -29.632 0.910 45.603 1.00 95.44 102 VAL A CA 1
ATOM 764 C C . VAL A 1 102 ? -30.002 2.099 46.488 1.00 95.44 102 VAL A C 1
ATOM 766 O O . VAL A 1 102 ? -30.532 1.889 47.578 1.00 95.44 102 VAL A O 1
ATOM 769 N N . LEU A 1 103 ? -29.794 3.337 46.030 1.00 94.75 103 LEU A N 1
ATOM 770 C CA . LEU A 1 103 ? -30.182 4.545 46.766 1.00 94.75 103 LEU A CA 1
ATOM 771 C C . LEU A 1 103 ? -31.695 4.582 47.020 1.00 94.75 103 LEU A C 1
ATOM 773 O O . LEU A 1 103 ? -32.122 4.759 48.162 1.00 94.75 103 LEU A O 1
ATOM 777 N N . LEU A 1 104 ? -32.508 4.327 45.990 1.00 94.50 104 LEU A N 1
ATOM 778 C CA . LEU A 1 104 ? -33.966 4.239 46.103 1.00 94.50 104 LEU A CA 1
ATOM 779 C C . LEU A 1 104 ? -34.400 3.109 47.043 1.00 94.50 104 LEU A C 1
ATOM 781 O O . LEU A 1 104 ? -35.342 3.285 47.817 1.00 94.50 104 LEU A O 1
ATOM 785 N N . TRP A 1 105 ? -33.716 1.963 47.025 1.00 91.19 105 TRP A N 1
ATOM 786 C CA . TRP A 1 105 ? -34.000 0.858 47.940 1.00 91.19 105 TRP A CA 1
ATOM 787 C C . TRP A 1 105 ? -33.669 1.217 49.393 1.00 91.19 105 TRP A C 1
ATOM 789 O O . TRP A 1 105 ? -34.470 0.945 50.291 1.00 91.19 105 TRP A O 1
ATOM 799 N N . LYS A 1 106 ? -32.537 1.891 49.637 1.00 92.31 106 LYS A N 1
ATOM 800 C CA . LYS A 1 106 ? -32.146 2.393 50.966 1.00 92.31 106 LYS A CA 1
ATOM 801 C C . LYS A 1 106 ? -33.141 3.438 51.483 1.00 92.31 106 LYS A C 1
ATOM 803 O O . LYS A 1 106 ? -33.577 3.325 52.628 1.00 92.31 106 LYS A O 1
ATOM 808 N N . LEU A 1 107 ? -33.567 4.375 50.633 1.00 86.38 107 LEU A N 1
ATOM 809 C CA . LEU A 1 107 ? -34.591 5.386 50.935 1.00 86.38 107 LEU A CA 1
ATOM 810 C C . LEU A 1 107 ? -35.946 4.748 51.261 1.00 86.38 107 LEU A C 1
ATOM 812 O O . LEU A 1 107 ? -36.536 5.047 52.299 1.00 86.38 107 LEU A O 1
ATOM 816 N N . LYS A 1 108 ? -36.417 3.808 50.429 1.00 88.94 108 LYS A N 1
ATOM 817 C CA . LYS A 1 108 ? -37.651 3.053 50.694 1.00 88.94 108 LYS A CA 1
ATOM 818 C C . LYS A 1 108 ? -37.572 2.288 52.012 1.00 88.94 108 LYS A C 1
ATOM 820 O O . LYS A 1 108 ? -38.534 2.309 52.776 1.00 88.94 108 LYS A O 1
ATOM 825 N N . LYS A 1 109 ? -36.444 1.638 52.312 1.00 84.88 109 LYS A N 1
ATOM 826 C CA . LYS A 1 109 ? -36.262 0.888 53.564 1.00 84.88 109 LYS A CA 1
ATOM 827 C C . LYS A 1 109 ? -36.283 1.807 54.792 1.00 84.88 109 LYS A C 1
ATOM 829 O O . LYS A 1 109 ? -36.940 1.467 55.771 1.00 84.88 109 LYS A O 1
ATOM 834 N N . ALA A 1 110 ? -35.643 2.976 54.725 1.00 77.50 110 ALA A N 1
ATOM 835 C CA . ALA A 1 110 ? -35.678 3.977 55.794 1.00 77.50 110 ALA A CA 1
ATOM 836 C C . ALA A 1 110 ? -37.099 4.525 56.030 1.00 77.50 110 ALA A C 1
ATOM 838 O O . ALA A 1 110 ? -37.576 4.530 57.162 1.00 77.50 110 ALA A O 1
ATOM 839 N N . LEU A 1 111 ? -37.820 4.876 54.960 1.00 72.69 111 LEU A N 1
ATOM 840 C CA . LEU A 1 111 ? -39.214 5.338 55.028 1.00 72.69 111 LEU A CA 1
ATOM 841 C C . LEU A 1 111 ? -40.174 4.262 55.559 1.00 72.69 111 LEU A C 1
ATOM 843 O O . LEU A 1 111 ? -41.096 4.569 56.310 1.00 72.69 111 LEU A O 1
ATOM 847 N N . THR A 1 112 ? -39.956 2.994 55.203 1.00 67.44 112 THR A N 1
ATOM 848 C CA . THR A 1 112 ? -40.771 1.871 55.701 1.00 67.44 112 THR A CA 1
ATOM 849 C C . THR A 1 112 ? -40.516 1.616 57.190 1.00 67.44 112 THR A C 1
ATO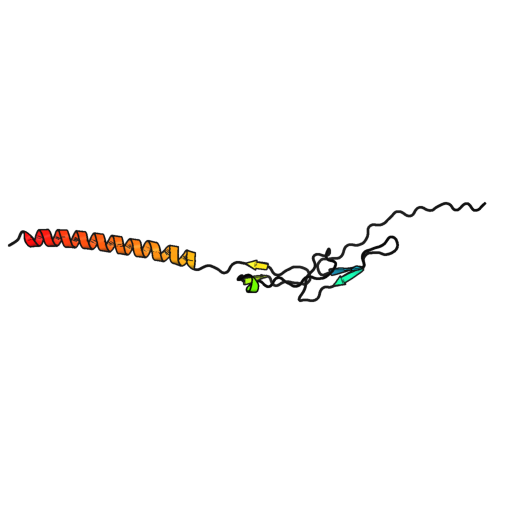M 851 O O . THR A 1 112 ? -41.452 1.307 57.919 1.00 67.44 112 THR A O 1
ATOM 854 N N . CYS A 1 113 ? -39.281 1.819 57.665 1.00 58.81 113 CYS A N 1
ATOM 855 C CA . CYS A 1 113 ? -38.935 1.733 59.086 1.00 58.81 113 CYS A CA 1
ATOM 856 C C . CYS A 1 113 ? -39.617 2.842 59.907 1.00 58.81 113 CYS A C 1
ATOM 858 O O . CYS A 1 113 ? -40.211 2.561 60.943 1.00 58.81 113 CYS A O 1
ATOM 860 N N . CYS A 1 114 ? -39.630 4.081 59.401 1.00 57.88 114 CYS A N 1
ATOM 861 C CA . CYS A 1 114 ? -40.370 5.177 60.035 1.00 57.88 114 CYS A CA 1
ATOM 862 C C . CYS A 1 114 ? -41.890 4.958 60.000 1.00 57.88 114 CYS A C 1
ATOM 864 O O . CYS A 1 114 ? -42.585 5.337 60.936 1.00 57.88 114 CYS A O 1
ATOM 866 N N . ARG A 1 115 ? -42.416 4.317 58.947 1.00 54.97 115 ARG A N 1
ATOM 867 C CA . ARG A 1 115 ? -43.852 4.028 58.831 1.00 54.97 115 ARG A CA 1
ATOM 868 C C . ARG A 1 115 ? -44.332 2.921 59.778 1.00 54.97 115 ARG A C 1
ATOM 870 O O . ARG A 1 115 ? -45.475 2.975 60.213 1.00 54.97 115 ARG A O 1
ATOM 877 N N . ASN A 1 116 ? -43.476 1.963 60.134 1.00 49.69 116 ASN A N 1
ATOM 878 C CA . ASN A 1 116 ? -43.824 0.868 61.050 1.00 49.69 116 ASN A CA 1
ATOM 879 C C . ASN A 1 116 ? -43.732 1.225 62.548 1.00 49.69 116 ASN A C 1
ATOM 881 O O . ASN A 1 116 ? -44.097 0.394 63.368 1.00 49.69 116 ASN A O 1
ATOM 885 N N . HIS A 1 117 ? -43.262 2.423 62.914 1.00 50.41 117 HIS A N 1
ATOM 886 C CA . HIS A 1 117 ? -43.129 2.870 64.313 1.00 50.41 117 HIS A CA 1
ATOM 887 C C . HIS A 1 117 ? -44.216 3.891 64.725 1.00 50.41 117 HIS A C 1
ATOM 889 O O . HIS A 1 117 ? -44.082 4.580 65.733 1.00 50.41 117 HIS A O 1
ATOM 895 N N . SER A 1 118 ? -45.274 4.033 63.916 1.00 51.22 118 SER A N 1
ATOM 896 C CA . SER A 1 118 ? -46.372 4.992 64.129 1.00 51.22 118 SER A CA 1
ATOM 897 C C . SER A 1 118 ? -47.757 4.328 64.271 1.00 51.22 118 SER A C 1
ATOM 899 O O . SER A 1 118 ? -48.762 5.024 64.129 1.00 51.22 118 SER A O 1
ATOM 901 N N . TYR A 1 119 ? -47.810 3.016 64.533 1.00 45.50 119 TYR A N 1
ATOM 902 C CA . TYR A 1 119 ? -49.017 2.286 64.951 1.00 45.50 119 TYR A CA 1
ATOM 903 C C . TYR A 1 119 ? -48.851 1.772 66.377 1.00 45.50 119 TYR A C 1
ATOM 905 O O . TYR A 1 119 ? -47.726 1.321 66.691 1.00 45.50 119 TYR A O 1
#